Protein AF-D2W473-F1 (afdb_monomer_lite)

Sequence (107 aa):
MSEPQGATLRNARSIYNANEMTLAMNVAKSRERCRWAGGYLSVLTIGSMGYWALAKKFPVGALIPISAVATYALWEYDLGYGNKLHRMGQEAQQIQTKERYKYFGKY

Organism: Naegleria gruberi (NCBI:txid5762)

Radius of gyration: 21.6 Å; chains: 1; bounding box: 37×28×74 Å

Foldseek 3Di:
DDDDVVVVVVVVVVVVVVVLLVVLLVVLLVVVVVVLVVVLVVCLVVVQVVCCVPVVDDDVVVCVVVSVVVSVVVVVVCVVDHCSVVVSSVSSVCCVPPVCCVRPVDD

Structure (mmCIF, N/CA/C/O backbone):
data_AF-D2W473-F1
#
_entry.id   AF-D2W473-F1
#
loop_
_atom_site.group_PDB
_atom_site.id
_atom_site.type_symbol
_atom_site.label_atom_id
_atom_site.label_alt_id
_atom_site.label_comp_id
_atom_site.label_asym_id
_atom_site.label_entity_id
_atom_site.label_seq_id
_atom_site.pdbx_PDB_ins_code
_atom_site.Cartn_x
_atom_site.Cartn_y
_atom_site.Cartn_z
_atom_site.occupancy
_atom_site.B_iso_or_equiv
_atom_site.auth_seq_id
_atom_site.auth_comp_id
_atom_site.auth_asym_id
_atom_site.auth_atom_id
_atom_site.pdbx_PDB_model_nu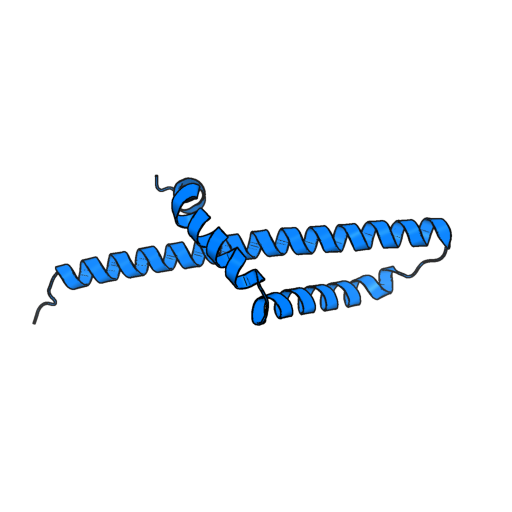m
ATOM 1 N N . MET A 1 1 ? 11.135 -21.273 -43.613 1.00 53.88 1 MET A N 1
ATOM 2 C CA . MET A 1 1 ? 11.079 -19.803 -43.469 1.00 53.88 1 MET A CA 1
ATOM 3 C C . MET A 1 1 ? 11.632 -19.452 -42.098 1.00 53.88 1 MET A C 1
ATOM 5 O O . MET A 1 1 ? 10.990 -19.764 -41.109 1.00 53.88 1 MET A O 1
ATOM 9 N N . SER A 1 2 ? 12.853 -18.924 -42.024 1.00 65.19 2 SER A N 1
ATOM 10 C CA . SER A 1 2 ? 13.436 -18.414 -40.778 1.00 65.19 2 SER A CA 1
ATOM 11 C C . SER A 1 2 ? 12.821 -17.050 -40.467 1.00 65.19 2 SER A C 1
ATOM 13 O O . SER A 1 2 ? 12.867 -16.167 -41.326 1.00 65.19 2 SER A O 1
ATOM 15 N N . GLU A 1 3 ? 12.234 -16.873 -39.282 1.00 68.81 3 GLU A N 1
ATOM 16 C CA . GLU A 1 3 ? 11.772 -15.557 -38.828 1.00 68.81 3 GLU A CA 1
ATOM 17 C C . GLU A 1 3 ? 12.910 -14.522 -38.923 1.00 68.81 3 GLU A C 1
ATOM 19 O O . GLU A 1 3 ? 14.067 -14.845 -38.627 1.00 68.81 3 GLU A O 1
ATOM 24 N N . PRO A 1 4 ? 12.624 -13.275 -39.338 1.00 77.88 4 PRO A N 1
ATOM 25 C CA . PRO A 1 4 ? 13.641 -12.236 -39.404 1.00 77.88 4 PRO A CA 1
ATOM 26 C C . PRO A 1 4 ? 14.159 -11.955 -37.988 1.00 77.88 4 PRO A C 1
ATOM 28 O O . PRO A 1 4 ? 13.398 -11.527 -37.125 1.00 77.88 4 PRO A O 1
ATOM 31 N N . GLN A 1 5 ? 15.460 -12.157 -37.752 1.00 72.94 5 GLN A N 1
ATOM 32 C CA . GLN A 1 5 ? 16.114 -12.041 -36.433 1.00 72.94 5 GLN A CA 1
ATOM 33 C C . GLN A 1 5 ? 15.797 -10.723 -35.690 1.00 72.94 5 GLN A C 1
ATOM 35 O O . GLN A 1 5 ? 15.754 -10.678 -34.460 1.00 72.94 5 GLN A O 1
ATOM 40 N N . GLY A 1 6 ? 15.507 -9.644 -36.427 1.00 79.00 6 GLY A N 1
ATOM 41 C CA . GLY A 1 6 ? 15.067 -8.365 -35.861 1.00 79.00 6 GLY A CA 1
ATOM 42 C C . GLY A 1 6 ? 13.693 -8.404 -35.171 1.00 79.00 6 GLY A C 1
ATOM 43 O O . GLY A 1 6 ? 13.477 -7.664 -34.211 1.00 79.00 6 GLY A O 1
ATOM 44 N N . ALA A 1 7 ? 12.771 -9.270 -35.604 1.00 81.00 7 ALA A N 1
ATOM 45 C CA . ALA A 1 7 ? 11.475 -9.462 -34.950 1.00 81.00 7 ALA A CA 1
ATOM 46 C C . ALA A 1 7 ? 11.642 -10.141 -33.582 1.00 81.00 7 ALA A C 1
ATOM 48 O O . ALA A 1 7 ? 11.078 -9.681 -32.589 1.00 81.00 7 ALA A O 1
ATOM 49 N N . THR A 1 8 ? 12.502 -11.156 -33.496 1.00 82.06 8 THR A N 1
ATOM 50 C CA . THR A 1 8 ? 12.796 -11.876 -32.249 1.00 82.06 8 THR A CA 1
ATOM 51 C C . THR A 1 8 ? 13.413 -10.957 -31.189 1.00 82.06 8 THR A C 1
ATOM 53 O O . THR A 1 8 ? 12.978 -10.959 -30.038 1.00 82.06 8 THR A O 1
ATOM 56 N N . LEU A 1 9 ? 14.367 -10.098 -31.572 1.00 81.88 9 LEU A N 1
ATOM 57 C CA . LEU A 1 9 ? 14.997 -9.134 -30.656 1.00 81.88 9 LEU A CA 1
ATOM 58 C C . LEU A 1 9 ? 14.016 -8.069 -30.144 1.00 81.88 9 LEU A C 1
ATOM 60 O O . LEU A 1 9 ? 14.053 -7.697 -28.967 1.00 81.88 9 LEU A O 1
ATOM 64 N N . ARG A 1 10 ? 13.111 -7.589 -31.006 1.00 83.06 10 ARG A N 1
ATOM 65 C CA . ARG A 1 10 ? 12.042 -6.659 -30.611 1.00 83.06 10 ARG A CA 1
ATOM 66 C C . ARG A 1 10 ? 11.079 -7.295 -29.612 1.00 83.06 10 ARG A C 1
ATOM 68 O O . ARG A 1 10 ? 10.745 -6.659 -28.613 1.00 83.06 10 ARG A O 1
ATOM 75 N N . ASN A 1 11 ? 10.681 -8.542 -29.855 1.00 84.12 11 ASN A N 1
ATOM 76 C CA . ASN A 1 11 ? 9.787 -9.287 -28.971 1.00 84.12 11 ASN A CA 1
ATOM 77 C C . ASN A 1 11 ? 10.441 -9.533 -27.607 1.00 84.12 11 ASN A C 1
ATOM 79 O O . ASN A 1 11 ? 9.842 -9.232 -26.578 1.00 84.12 11 ASN A O 1
ATOM 83 N N . ALA A 1 12 ? 11.702 -9.969 -27.589 1.00 80.19 12 ALA A N 1
ATOM 84 C CA . ALA A 1 12 ? 12.455 -10.174 -26.354 1.00 80.19 12 ALA A CA 1
ATOM 85 C C . ALA A 1 12 ? 12.575 -8.882 -25.524 1.00 80.19 12 ALA A C 1
ATOM 87 O O . ALA A 1 12 ? 12.354 -8.899 -24.313 1.00 80.19 12 ALA A O 1
ATOM 88 N N . ARG A 1 13 ? 12.855 -7.739 -26.169 1.00 80.56 13 ARG A N 1
ATOM 89 C CA . ARG A 1 13 ? 12.902 -6.431 -25.492 1.00 80.56 13 ARG A CA 1
ATOM 90 C C . ARG A 1 13 ? 11.532 -6.008 -24.952 1.00 80.56 13 ARG A C 1
ATOM 92 O O . ARG A 1 13 ? 11.458 -5.472 -23.849 1.00 80.56 13 ARG A O 1
ATOM 99 N N . SER A 1 14 ? 10.459 -6.251 -25.703 1.00 82.06 14 SER A N 1
ATOM 100 C CA . SER A 1 14 ? 9.090 -5.953 -25.269 1.00 82.06 14 SER A CA 1
ATOM 101 C C . SER A 1 14 ? 8.688 -6.776 -24.042 1.00 82.06 14 SER A C 1
ATOM 103 O O . SER A 1 14 ? 8.216 -6.200 -23.063 1.00 82.06 14 SER A O 1
ATOM 105 N N . ILE A 1 15 ? 8.952 -8.086 -24.054 1.00 78.81 15 ILE A N 1
ATOM 106 C CA . ILE A 1 15 ? 8.679 -8.992 -22.927 1.00 78.81 15 ILE A CA 1
ATOM 107 C C . ILE A 1 15 ? 9.477 -8.565 -21.693 1.00 78.81 15 ILE A C 1
ATOM 109 O O . ILE A 1 15 ? 8.938 -8.500 -20.590 1.00 78.81 15 ILE A O 1
ATOM 113 N N . TYR A 1 16 ? 10.752 -8.219 -21.880 1.00 81.25 16 TYR A N 1
ATOM 114 C CA . TYR A 1 16 ? 11.603 -7.773 -20.786 1.00 81.25 16 TYR A CA 1
ATOM 115 C C . TYR A 1 16 ? 11.060 -6.501 -20.116 1.00 81.25 16 TYR A C 1
ATOM 117 O O . TYR A 1 16 ? 10.893 -6.462 -18.899 1.00 81.25 16 TYR A O 1
ATOM 125 N N . ASN A 1 17 ? 10.691 -5.495 -20.912 1.00 84.88 17 ASN A N 1
ATOM 126 C CA . ASN A 1 17 ? 10.111 -4.254 -20.398 1.00 84.88 17 ASN A CA 1
ATOM 127 C C . ASN A 1 17 ? 8.741 -4.473 -19.730 1.00 84.88 17 ASN A C 1
ATOM 129 O O . ASN A 1 17 ? 8.437 -3.811 -18.737 1.00 84.88 17 ASN A O 1
ATOM 133 N N . ALA A 1 18 ? 7.923 -5.397 -20.245 1.00 87.31 18 ALA A N 1
ATOM 134 C CA . ALA A 1 18 ? 6.629 -5.748 -19.659 1.00 87.31 18 ALA A CA 1
ATOM 135 C C . ALA A 1 18 ? 6.781 -6.447 -18.297 1.00 87.31 18 ALA A C 1
ATOM 137 O O . ALA A 1 18 ? 6.045 -6.141 -17.355 1.00 87.31 18 ALA A O 1
ATOM 138 N N . ASN A 1 19 ? 7.771 -7.333 -18.162 1.00 88.38 19 ASN A N 1
ATOM 139 C CA . ASN A 1 19 ? 8.083 -7.998 -16.898 1.00 88.38 19 ASN A CA 1
ATOM 140 C C . ASN A 1 19 ? 8.564 -6.995 -15.842 1.00 88.38 19 ASN A C 1
ATOM 142 O O . ASN A 1 19 ? 8.112 -7.039 -14.697 1.00 88.38 19 ASN A O 1
ATOM 146 N N . GLU A 1 20 ? 9.432 -6.054 -16.229 1.00 88.31 20 GLU A N 1
ATOM 147 C CA . GLU A 1 20 ? 9.880 -4.992 -15.326 1.00 88.31 20 GLU A CA 1
ATOM 148 C C . GLU A 1 20 ? 8.729 -4.091 -14.881 1.00 88.31 20 GLU A C 1
ATOM 150 O O . GLU A 1 20 ? 8.594 -3.813 -13.691 1.00 88.31 20 GLU A O 1
ATOM 155 N N . MET A 1 21 ? 7.858 -3.686 -15.808 1.00 90.06 21 MET A N 1
ATOM 156 C CA . MET A 1 21 ? 6.682 -2.880 -15.476 1.00 90.06 21 MET A CA 1
ATOM 157 C C . MET A 1 21 ? 5.728 -3.630 -14.537 1.00 90.06 21 MET A C 1
ATOM 159 O O . MET A 1 21 ? 5.202 -3.047 -13.591 1.00 90.06 21 MET A O 1
ATOM 163 N N . THR A 1 22 ? 5.538 -4.934 -14.744 1.00 91.25 22 THR A N 1
ATOM 164 C CA . THR A 1 22 ? 4.706 -5.771 -13.867 1.00 91.25 22 THR A CA 1
ATOM 165 C C . THR A 1 22 ? 5.285 -5.841 -12.454 1.00 91.25 22 THR A C 1
ATOM 167 O O . THR A 1 22 ? 4.556 -5.666 -11.475 1.00 91.25 22 THR A O 1
ATOM 170 N N . LEU A 1 23 ? 6.603 -6.032 -12.320 1.00 92.50 23 LEU A N 1
ATOM 171 C CA . LEU A 1 23 ? 7.259 -6.013 -11.012 1.00 92.50 23 LEU A CA 1
ATOM 172 C C . LEU A 1 23 ? 7.157 -4.630 -10.358 1.00 92.50 23 LEU A C 1
ATOM 174 O O . LEU A 1 23 ? 6.804 -4.534 -9.183 1.00 92.50 23 LEU A O 1
ATOM 178 N N . ALA A 1 24 ? 7.412 -3.562 -11.116 1.00 93.12 24 ALA A N 1
ATOM 179 C CA . ALA A 1 24 ? 7.308 -2.189 -10.635 1.00 93.12 24 ALA A CA 1
ATOM 180 C C . ALA A 1 24 ? 5.889 -1.868 -10.138 1.00 93.12 24 ALA A C 1
ATOM 182 O O . ALA A 1 24 ? 5.729 -1.281 -9.068 1.00 93.12 24 ALA A O 1
ATOM 183 N N . MET A 1 25 ? 4.859 -2.329 -10.852 1.00 93.38 25 MET A N 1
ATOM 184 C CA . MET A 1 25 ? 3.461 -2.212 -10.437 1.00 93.38 25 MET A CA 1
ATOM 185 C C . MET A 1 25 ? 3.173 -2.988 -9.147 1.00 93.38 25 MET A C 1
ATOM 187 O O . MET A 1 25 ? 2.519 -2.464 -8.247 1.00 93.38 25 MET A O 1
ATOM 191 N N . ASN A 1 26 ? 3.700 -4.206 -8.999 1.00 92.12 26 ASN A N 1
ATOM 192 C CA . ASN A 1 26 ? 3.550 -4.986 -7.766 1.00 92.12 26 ASN A CA 1
ATOM 193 C C . ASN A 1 26 ? 4.209 -4.295 -6.562 1.00 92.12 26 ASN A C 1
ATOM 195 O O . ASN A 1 26 ? 3.650 -4.288 -5.458 1.00 92.12 26 ASN A O 1
ATOM 199 N N . VAL A 1 27 ? 5.367 -3.664 -6.772 1.00 91.50 27 VAL A N 1
ATOM 200 C CA . VAL A 1 27 ? 6.049 -2.863 -5.749 1.00 91.50 27 VAL A CA 1
ATOM 201 C C . VAL A 1 27 ? 5.227 -1.619 -5.404 1.00 91.50 27 VAL A C 1
ATOM 203 O O . VAL A 1 27 ? 4.975 -1.379 -4.223 1.00 91.50 27 VAL A O 1
ATOM 206 N N . ALA A 1 28 ? 4.756 -0.862 -6.400 1.00 93.00 28 ALA A N 1
ATOM 207 C CA . ALA A 1 28 ? 3.905 0.311 -6.192 1.00 93.00 28 ALA A CA 1
ATOM 208 C C . ALA A 1 28 ? 2.619 -0.048 -5.424 1.00 93.00 28 ALA A C 1
ATOM 210 O O . ALA A 1 28 ? 2.286 0.595 -4.427 1.00 93.00 28 ALA A O 1
ATOM 211 N N . LYS A 1 29 ? 1.955 -1.148 -5.804 1.00 90.56 29 LYS A N 1
ATOM 212 C CA . LYS A 1 29 ? 0.772 -1.674 -5.105 1.00 90.56 29 LYS A CA 1
ATOM 213 C C . LYS A 1 29 ? 1.071 -2.019 -3.650 1.00 90.56 29 LYS A C 1
ATOM 215 O O . LYS A 1 29 ? 0.283 -1.694 -2.764 1.00 90.56 29 LYS A O 1
ATOM 220 N N . SER A 1 30 ? 2.222 -2.634 -3.388 1.00 89.50 30 SER A N 1
ATOM 221 C CA . SER A 1 30 ? 2.654 -2.974 -2.028 1.00 89.50 30 SER A CA 1
ATOM 222 C C . SER A 1 30 ? 2.937 -1.730 -1.180 1.00 89.50 30 SER A C 1
ATOM 224 O O . SER A 1 30 ? 2.533 -1.680 -0.018 1.00 89.50 30 SER A O 1
ATOM 226 N N . ARG A 1 31 ? 3.568 -0.696 -1.755 1.00 89.88 31 ARG A N 1
ATOM 227 C CA . ARG A 1 31 ? 3.815 0.588 -1.075 1.00 89.88 31 ARG A CA 1
ATOM 228 C C . ARG A 1 31 ? 2.512 1.286 -0.703 1.00 89.88 31 ARG A C 1
ATOM 230 O O . ARG A 1 31 ? 2.337 1.676 0.449 1.00 89.88 31 ARG A O 1
ATOM 237 N N . GLU A 1 32 ? 1.582 1.392 -1.647 1.00 89.69 32 GLU A N 1
ATOM 238 C CA . GLU A 1 32 ? 0.280 2.018 -1.409 1.00 89.69 32 GLU A CA 1
ATOM 239 C C . GLU A 1 32 ? -0.549 1.234 -0.380 1.00 89.69 32 GLU A C 1
ATOM 241 O O . GLU A 1 32 ? -1.186 1.831 0.489 1.00 89.69 32 GLU A O 1
ATOM 246 N N . ARG A 1 33 ? -0.490 -0.104 -0.416 1.00 85.38 33 ARG A N 1
ATOM 247 C CA . ARG A 1 33 ? -1.118 -0.961 0.599 1.00 85.38 33 ARG A CA 1
ATOM 248 C C . ARG A 1 33 ? -0.525 -0.728 1.985 1.00 85.38 33 ARG A C 1
ATOM 250 O O . ARG A 1 33 ? -1.279 -0.627 2.944 1.00 85.38 33 ARG A O 1
ATOM 257 N N . CYS A 1 34 ? 0.798 -0.624 2.096 1.00 85.38 34 CYS A N 1
ATOM 258 C CA . CYS A 1 34 ? 1.473 -0.365 3.367 1.00 85.38 34 CYS A CA 1
ATOM 259 C C . CYS A 1 34 ? 1.065 0.994 3.955 1.00 85.38 34 CYS A C 1
ATOM 261 O O . CYS A 1 34 ? 0.693 1.065 5.124 1.00 85.38 34 CYS A O 1
ATOM 263 N N . ARG A 1 35 ? 1.035 2.056 3.133 1.00 86.56 35 ARG A N 1
ATOM 264 C CA . ARG A 1 35 ? 0.551 3.388 3.550 1.00 86.56 35 ARG A CA 1
ATOM 265 C C . ARG A 1 35 ? -0.888 3.323 4.065 1.00 86.56 35 ARG A C 1
ATOM 267 O O . ARG A 1 35 ? -1.192 3.879 5.117 1.00 86.56 35 ARG A O 1
ATOM 274 N N . TRP A 1 36 ? -1.759 2.615 3.345 1.00 85.88 36 TRP A N 1
ATOM 275 C CA . TRP A 1 36 ? -3.158 2.448 3.731 1.00 85.88 36 TRP A CA 1
ATOM 276 C C . TRP A 1 36 ? -3.323 1.657 5.034 1.00 85.88 36 TRP A C 1
ATOM 278 O O . TRP A 1 36 ? -4.010 2.111 5.947 1.00 85.88 36 TRP A O 1
ATOM 288 N N . ALA A 1 37 ? -2.653 0.508 5.146 1.00 84.00 37 ALA A N 1
ATOM 289 C CA . ALA A 1 37 ? -2.688 -0.338 6.334 1.00 84.00 37 ALA A CA 1
ATOM 290 C C . ALA A 1 37 ? -2.123 0.387 7.562 1.00 84.00 37 ALA A C 1
ATOM 292 O O . ALA A 1 37 ? -2.716 0.320 8.634 1.00 84.00 37 ALA A O 1
ATOM 293 N N . GLY A 1 38 ? -1.020 1.123 7.396 1.00 83.94 38 GLY A N 1
ATOM 294 C CA . GLY A 1 38 ? -0.436 1.952 8.446 1.00 83.94 38 GLY A CA 1
ATOM 295 C C . GLY A 1 38 ? -1.417 3.011 8.942 1.00 83.94 38 GLY A C 1
ATOM 296 O O . GLY A 1 38 ? -1.703 3.053 10.133 1.00 83.94 38 GLY A O 1
ATOM 297 N N . GLY A 1 39 ? -2.002 3.803 8.035 1.00 86.56 39 GLY A N 1
ATOM 298 C CA . GLY A 1 39 ? -2.992 4.822 8.399 1.00 86.56 39 GLY A CA 1
ATOM 299 C C . GLY A 1 39 ? -4.204 4.237 9.128 1.00 86.56 39 GLY A C 1
ATOM 300 O O . GLY A 1 39 ? -4.610 4.750 10.169 1.00 86.56 39 GLY A O 1
ATOM 301 N N . TYR A 1 40 ? -4.731 3.119 8.630 1.00 86.25 40 TYR A N 1
ATOM 302 C CA . TYR A 1 40 ? -5.820 2.398 9.281 1.00 86.25 40 TYR A CA 1
ATOM 303 C C . TYR A 1 40 ? -5.458 1.929 10.695 1.00 86.25 40 TYR A C 1
ATOM 305 O O . TYR A 1 40 ? -6.190 2.218 11.641 1.00 86.25 40 TYR A O 1
ATOM 313 N N . LEU A 1 41 ? -4.322 1.242 10.859 1.00 84.06 41 LEU A N 1
ATOM 314 C CA . LEU A 1 41 ? -3.884 0.733 12.159 1.00 84.06 41 LEU A CA 1
ATOM 315 C C . LEU A 1 41 ? -3.609 1.872 13.143 1.00 84.06 41 LEU A C 1
ATOM 317 O O . LEU A 1 41 ? -3.954 1.748 14.316 1.00 84.06 41 LEU A O 1
ATOM 321 N N . SER A 1 42 ? -3.046 2.992 12.683 1.00 83.44 42 SER A N 1
ATOM 322 C CA . SER A 1 42 ? -2.846 4.185 13.508 1.00 83.44 42 SER A CA 1
ATOM 323 C C . SER A 1 42 ? -4.171 4.761 14.002 1.00 83.44 42 SER A C 1
ATOM 325 O O . SER A 1 42 ? -4.325 4.962 15.206 1.00 83.44 42 SER A O 1
ATOM 327 N N . VAL A 1 43 ? -5.146 4.974 13.110 1.00 87.00 43 VAL A N 1
ATOM 328 C CA . VAL A 1 43 ? -6.479 5.477 13.486 1.00 87.00 43 VAL A CA 1
ATOM 329 C C . VAL A 1 43 ? -7.167 4.516 14.452 1.00 87.00 43 VAL A C 1
ATOM 331 O O . VAL A 1 43 ? -7.686 4.948 15.480 1.00 87.00 43 VAL A O 1
ATOM 334 N N . LEU A 1 44 ? -7.125 3.214 14.163 1.00 85.06 44 LEU A N 1
ATOM 335 C CA . LEU A 1 44 ? -7.725 2.189 15.010 1.00 85.06 44 LEU A CA 1
ATOM 336 C C . LEU A 1 44 ? -7.089 2.163 16.402 1.00 85.06 44 LEU A C 1
ATOM 338 O O . LEU A 1 44 ? -7.803 2.098 17.401 1.00 85.06 44 LEU A O 1
ATOM 342 N N . THR A 1 45 ? -5.760 2.239 16.476 1.00 82.81 45 THR A N 1
ATOM 343 C CA . THR A 1 45 ? -5.010 2.213 17.738 1.00 82.81 45 THR A CA 1
ATOM 344 C C . THR A 1 45 ? -5.327 3.445 18.575 1.00 82.81 45 THR A C 1
ATOM 346 O O . THR A 1 45 ? -5.730 3.310 19.728 1.00 82.81 45 THR A O 1
ATOM 349 N N . ILE A 1 46 ? -5.229 4.641 17.986 1.00 85.94 46 ILE A N 1
ATOM 350 C CA . ILE A 1 46 ? -5.508 5.906 18.678 1.00 85.94 46 ILE A CA 1
ATOM 351 C C . ILE A 1 46 ? -6.968 5.956 19.135 1.00 85.94 46 ILE A C 1
ATOM 353 O O . ILE A 1 46 ? -7.233 6.260 20.297 1.00 85.94 46 ILE A O 1
ATOM 357 N N . GLY A 1 47 ? -7.915 5.614 18.257 1.00 83.44 47 GLY A N 1
ATOM 358 C CA . GLY A 1 47 ? -9.340 5.599 18.585 1.00 83.44 47 GLY A CA 1
ATOM 359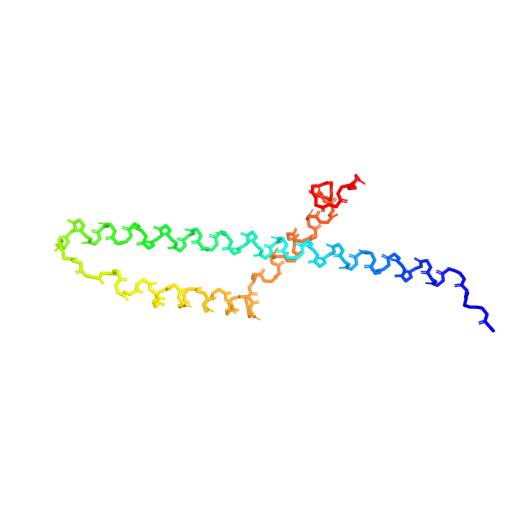 C C . GLY A 1 47 ? -9.672 4.604 19.698 1.00 83.44 47 GLY A C 1
ATOM 360 O O . GLY A 1 47 ? -10.390 4.945 20.637 1.00 83.44 47 GLY A O 1
ATOM 361 N N . SER A 1 48 ? -9.091 3.402 19.648 1.00 79.31 48 SER A N 1
ATOM 362 C CA . SER A 1 48 ? -9.291 2.374 20.678 1.00 79.31 48 SER A CA 1
ATOM 363 C C . SER A 1 48 ? -8.693 2.786 22.023 1.00 79.31 48 SER A C 1
ATOM 365 O O . SER A 1 4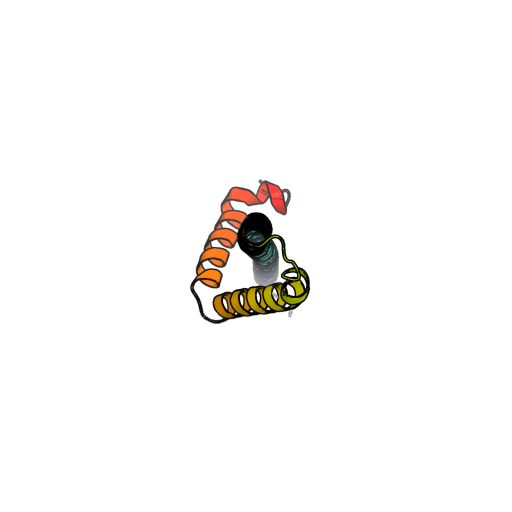8 ? -9.346 2.626 23.054 1.00 79.31 48 SER A O 1
ATOM 367 N N . MET A 1 49 ? -7.479 3.348 22.027 1.00 80.06 49 MET A N 1
ATOM 368 C CA . MET A 1 49 ? -6.826 3.846 23.241 1.00 80.06 49 MET A CA 1
ATOM 369 C C . MET A 1 49 ? -7.582 5.033 23.845 1.00 80.06 49 MET A C 1
ATOM 371 O O . MET A 1 49 ? -7.802 5.059 25.054 1.00 80.06 49 MET A O 1
ATOM 375 N N . GLY A 1 50 ? -8.027 5.983 23.017 1.00 84.38 50 GLY A N 1
ATOM 376 C CA . GLY A 1 50 ? -8.825 7.129 23.455 1.00 84.38 50 GLY A CA 1
ATOM 377 C C . GLY A 1 50 ? -10.168 6.706 24.049 1.00 84.38 50 GLY A C 1
ATOM 378 O O . GLY A 1 50 ? -10.539 7.163 25.129 1.00 84.38 50 GLY A O 1
ATOM 379 N N . TYR A 1 51 ? -10.867 5.771 23.400 1.00 80.25 51 TYR A N 1
ATOM 380 C CA . TYR A 1 51 ? -12.118 5.225 23.925 1.00 80.25 51 TYR A CA 1
ATOM 381 C C . TYR A 1 51 ? -11.908 4.485 25.250 1.00 80.25 51 TYR A C 1
ATOM 383 O O . TYR A 1 51 ? -12.665 4.693 26.195 1.00 80.25 51 TYR A O 1
ATOM 391 N N . TRP A 1 52 ? -10.859 3.664 25.354 1.00 74.62 52 TRP A N 1
ATOM 392 C CA . TRP A 1 52 ? -10.525 2.973 26.599 1.00 74.62 52 TRP A CA 1
ATOM 393 C C . TRP A 1 52 ? -10.216 3.953 27.739 1.00 74.62 52 TRP A C 1
ATOM 395 O O . TRP A 1 52 ? -10.741 3.788 28.841 1.00 74.62 52 TRP A O 1
ATOM 405 N N . ALA A 1 53 ? -9.436 5.003 27.467 1.00 80.75 53 ALA A N 1
ATOM 406 C CA . ALA A 1 53 ? -9.095 6.029 28.449 1.00 80.75 53 ALA A CA 1
ATOM 407 C C . ALA A 1 53 ? -10.330 6.785 28.973 1.00 80.75 53 ALA A C 1
ATOM 409 O O . ALA A 1 53 ? -10.399 7.093 30.163 1.00 80.75 53 ALA A O 1
ATOM 410 N N . LEU A 1 54 ? -11.315 7.051 28.107 1.00 84.88 54 LEU A N 1
ATOM 411 C CA . LEU A 1 54 ? -12.535 7.785 28.461 1.00 84.88 54 LEU A CA 1
ATOM 412 C C . LEU A 1 54 ? -13.605 6.897 29.107 1.00 84.88 54 LEU A C 1
ATOM 414 O O . LEU A 1 54 ? -14.190 7.262 30.123 1.00 84.88 54 LEU A O 1
ATOM 418 N N . ALA A 1 55 ? -13.881 5.733 28.522 1.00 78.44 55 ALA A N 1
ATOM 419 C CA . ALA A 1 55 ? -15.019 4.903 28.902 1.00 78.44 55 ALA A CA 1
ATOM 420 C C . ALA A 1 55 ? -14.671 3.827 29.942 1.00 78.44 55 ALA A C 1
ATOM 422 O O . ALA A 1 55 ? -15.587 3.242 30.523 1.00 78.44 55 ALA A O 1
ATOM 423 N N . LYS A 1 56 ? -13.376 3.515 30.148 1.00 68.56 56 LYS A N 1
ATOM 424 C CA . LYS A 1 56 ? -12.858 2.401 30.981 1.00 68.56 56 LYS A CA 1
ATOM 425 C C . LYS A 1 56 ? -13.543 1.043 30.744 1.00 68.56 56 LYS A C 1
ATOM 427 O O . LYS A 1 56 ? -13.412 0.121 31.545 1.00 68.56 56 LYS A O 1
ATOM 432 N N . LYS A 1 57 ? -14.271 0.905 29.636 1.00 65.75 57 LYS A N 1
ATOM 433 C CA . LYS A 1 57 ? -14.991 -0.290 29.201 1.00 65.75 57 LYS A CA 1
ATOM 434 C C . LYS A 1 57 ? -14.449 -0.687 27.839 1.00 65.75 57 LYS A C 1
ATOM 436 O O . LYS A 1 57 ? -14.275 0.160 26.966 1.00 65.75 57 LYS A O 1
ATOM 441 N N . PHE A 1 58 ? -14.196 -1.975 27.655 1.00 60.81 58 PHE A N 1
ATOM 442 C CA . PHE A 1 58 ? -13.801 -2.538 26.369 1.00 60.81 58 PHE A CA 1
ATOM 443 C C . PHE A 1 58 ? -14.803 -3.629 25.984 1.00 60.81 58 PHE A C 1
ATOM 445 O O . PHE A 1 58 ? -15.165 -4.436 26.841 1.00 60.81 58 PHE A O 1
ATOM 452 N N . PRO A 1 59 ? -15.288 -3.629 24.728 1.00 65.06 59 PRO A N 1
ATOM 453 C CA . PRO A 1 59 ? -14.748 -4.622 23.803 1.00 65.06 59 PRO A CA 1
ATOM 454 C C . PRO A 1 59 ? -14.639 -4.094 22.360 1.00 65.06 59 PRO A C 1
ATOM 456 O O . PRO A 1 59 ? -15.133 -4.723 21.427 1.00 65.06 59 PRO A O 1
ATOM 459 N N . VAL A 1 60 ? -13.956 -2.963 22.134 1.00 62.38 60 VAL A N 1
ATOM 460 C CA . VAL A 1 60 ? -13.651 -2.499 20.756 1.00 62.38 60 VAL A CA 1
ATOM 461 C C . VAL A 1 60 ? -12.869 -3.575 19.978 1.00 62.38 60 VAL A C 1
ATOM 463 O O . VAL A 1 60 ? -13.021 -3.712 18.768 1.00 62.38 60 VAL A O 1
ATOM 466 N N . GLY A 1 61 ? -12.137 -4.435 20.695 1.00 62.97 61 GLY A N 1
ATOM 467 C CA . GLY A 1 61 ? -11.433 -5.611 20.179 1.00 62.97 61 GLY A CA 1
ATOM 468 C C . GLY A 1 61 ? -12.288 -6.579 19.359 1.00 62.97 61 GLY A C 1
ATOM 469 O O . GLY A 1 61 ? -11.780 -7.166 18.410 1.00 62.97 61 GLY A O 1
ATOM 470 N N . ALA A 1 62 ? -13.583 -6.708 19.665 1.00 63.94 62 ALA A N 1
ATOM 471 C CA . ALA A 1 62 ? -14.491 -7.576 18.912 1.00 63.94 62 ALA A CA 1
ATOM 472 C C . ALA A 1 62 ? -14.837 -7.013 17.522 1.00 63.94 62 ALA A C 1
ATOM 474 O O . ALA A 1 62 ? -15.187 -7.768 16.618 1.00 63.94 62 ALA A O 1
ATOM 475 N N . LEU A 1 63 ? -14.710 -5.695 17.332 1.00 70.25 63 LEU A N 1
ATOM 476 C CA . LEU A 1 63 ? -14.955 -5.031 16.052 1.00 70.25 63 LEU A CA 1
ATOM 477 C C . LEU A 1 63 ? -13.692 -4.931 15.188 1.00 70.25 63 LEU A C 1
ATOM 479 O O . LEU A 1 63 ? -13.820 -4.697 13.990 1.00 70.25 63 LEU A O 1
ATOM 483 N N . ILE A 1 64 ? -12.500 -5.169 15.752 1.00 76.00 64 ILE A N 1
ATOM 484 C CA . ILE A 1 64 ? -11.216 -5.111 15.029 1.00 76.00 64 ILE A CA 1
ATOM 485 C C . ILE A 1 64 ? -11.207 -5.994 13.767 1.00 76.00 64 ILE A C 1
ATOM 487 O O . ILE A 1 64 ? -10.777 -5.506 12.717 1.00 76.00 64 ILE A O 1
ATOM 491 N N . PRO A 1 65 ? -11.681 -7.258 13.800 1.00 78.88 65 PRO A N 1
ATOM 492 C CA . PRO A 1 65 ? -11.726 -8.082 12.594 1.00 78.88 65 PRO A CA 1
ATOM 493 C C . PRO A 1 65 ? -12.658 -7.496 11.526 1.00 78.88 65 PRO A C 1
ATOM 495 O O . PRO A 1 65 ? -12.299 -7.450 10.351 1.00 78.88 65 PRO A O 1
ATOM 498 N N . ILE A 1 66 ? -13.829 -6.992 11.931 1.00 77.88 66 ILE A N 1
ATOM 499 C CA . ILE A 1 66 ? -14.829 -6.415 11.021 1.00 77.88 66 ILE A CA 1
ATOM 500 C C . ILE A 1 66 ? -14.297 -5.129 10.387 1.00 77.88 66 ILE A C 1
ATOM 502 O O . ILE A 1 66 ? -14.405 -4.951 9.174 1.00 77.88 66 ILE A O 1
ATOM 506 N N . SER A 1 67 ? -13.675 -4.252 11.177 1.00 83.00 67 SER A N 1
ATOM 507 C CA . SER A 1 67 ? -13.089 -3.019 10.659 1.00 83.00 67 SER A CA 1
ATOM 508 C C . SER A 1 67 ? -11.916 -3.311 9.724 1.00 83.00 67 SER A C 1
ATOM 510 O O . SER A 1 67 ? -11.789 -2.646 8.703 1.00 83.00 67 SER A O 1
ATOM 512 N N . ALA A 1 68 ? -11.114 -4.351 9.990 1.00 82.81 68 ALA A N 1
ATOM 513 C CA . ALA A 1 68 ? -10.007 -4.723 9.111 1.00 82.81 68 ALA A CA 1
ATOM 514 C C . ALA A 1 68 ? -10.514 -5.204 7.744 1.00 82.81 68 ALA A C 1
ATOM 516 O O . ALA A 1 68 ? -10.005 -4.765 6.710 1.00 82.81 68 ALA A O 1
ATOM 517 N N . VAL A 1 69 ? -11.554 -6.048 7.731 1.00 82.94 69 VAL A N 1
ATOM 518 C CA . VAL A 1 69 ? -12.198 -6.507 6.490 1.00 82.94 69 VAL A CA 1
ATOM 519 C C . VAL A 1 69 ? -12.831 -5.337 5.738 1.00 82.94 69 VAL A C 1
ATOM 521 O O . VAL A 1 69 ? -12.607 -5.199 4.538 1.00 82.94 69 VAL A O 1
ATOM 524 N N . ALA A 1 70 ? -13.567 -4.460 6.426 1.00 80.75 70 ALA A N 1
ATOM 525 C CA . ALA A 1 70 ? -14.195 -3.296 5.803 1.00 80.75 70 ALA A CA 1
ATOM 526 C C . ALA A 1 70 ? -13.155 -2.344 5.195 1.00 80.75 70 ALA A C 1
ATOM 528 O O . ALA A 1 70 ? -13.312 -1.873 4.071 1.00 80.75 70 ALA A O 1
ATOM 529 N N . THR A 1 71 ? -12.052 -2.096 5.898 1.00 84.25 71 THR A N 1
ATOM 530 C CA . THR A 1 71 ? -10.976 -1.246 5.389 1.00 84.25 71 THR A CA 1
ATOM 531 C C . THR A 1 71 ? -10.229 -1.875 4.217 1.00 84.25 71 THR A C 1
ATOM 533 O O . THR A 1 71 ? -9.836 -1.153 3.298 1.00 84.25 71 THR A O 1
ATOM 536 N N . TYR A 1 72 ? -10.056 -3.198 4.207 1.00 86.00 72 TYR A N 1
ATOM 537 C CA . TYR A 1 72 ? -9.529 -3.904 3.042 1.00 86.00 72 TYR A CA 1
ATOM 538 C C . TYR A 1 72 ? -10.491 -3.820 1.848 1.00 86.00 72 TYR A C 1
ATOM 540 O O . TYR A 1 72 ? -10.061 -3.520 0.738 1.00 86.00 72 TYR A O 1
ATOM 548 N N . ALA A 1 73 ? -11.795 -3.993 2.072 1.00 80.00 73 ALA A N 1
ATOM 549 C CA . ALA A 1 73 ? -12.806 -3.867 1.025 1.00 80.00 73 ALA A CA 1
ATOM 550 C C . ALA A 1 73 ? -12.848 -2.450 0.428 1.00 80.00 73 ALA A C 1
ATOM 552 O O . ALA A 1 73 ? -12.889 -2.302 -0.789 1.00 80.00 73 ALA A O 1
ATOM 553 N N . LEU A 1 74 ? -12.761 -1.407 1.260 1.00 83.06 74 LEU A N 1
ATOM 554 C CA . LEU A 1 74 ? -12.664 -0.018 0.796 1.00 83.06 74 LEU A CA 1
ATOM 555 C C . LEU A 1 74 ? -11.372 0.241 0.010 1.00 83.06 74 LEU A C 1
ATOM 557 O O . LEU A 1 74 ? -11.389 0.982 -0.972 1.00 83.06 74 LEU A O 1
ATOM 561 N N . TRP A 1 75 ? -10.262 -0.384 0.412 1.00 85.00 75 TRP A N 1
ATOM 562 C CA . TRP A 1 75 ? -9.008 -0.314 -0.336 1.00 85.00 75 TRP A CA 1
ATOM 563 C C . TRP A 1 75 ? -9.139 -0.929 -1.731 1.00 85.00 75 TRP A C 1
ATOM 565 O O . TRP A 1 75 ? -8.744 -0.298 -2.709 1.00 85.00 75 TRP A O 1
ATOM 575 N N . GLU A 1 76 ? -9.707 -2.134 -1.830 1.00 83.00 76 GLU A N 1
ATOM 576 C CA . GLU A 1 76 ? -9.956 -2.808 -3.112 1.00 83.00 76 GLU A CA 1
ATOM 577 C C . GLU A 1 76 ? -10.990 -2.053 -3.964 1.00 83.00 76 GLU A C 1
ATOM 579 O O . GLU A 1 76 ? -10.858 -1.985 -5.184 1.00 83.00 76 GLU A O 1
ATOM 584 N N . TYR A 1 77 ? -11.984 -1.420 -3.338 1.00 78.81 77 TYR A N 1
ATOM 585 C CA . TYR A 1 77 ? -12.961 -0.588 -4.037 1.00 78.81 77 TYR A CA 1
ATOM 586 C C . TYR A 1 77 ? -12.307 0.637 -4.696 1.00 78.81 77 TYR A C 1
ATOM 588 O O . TYR A 1 77 ? -12.486 0.868 -5.892 1.00 78.81 77 TYR A O 1
ATOM 596 N N . ASP A 1 78 ? -11.498 1.394 -3.951 1.00 81.94 78 ASP A N 1
ATOM 597 C CA . ASP A 1 78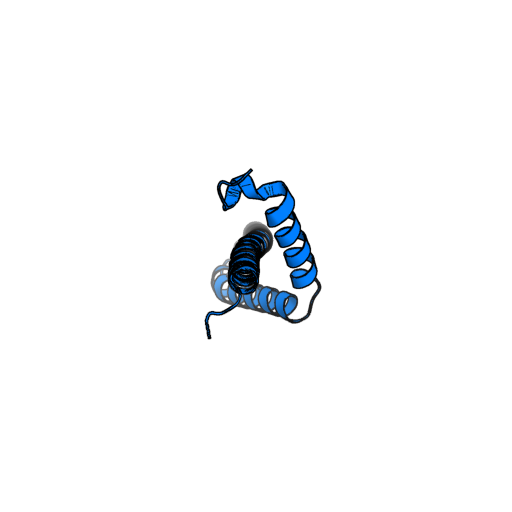 ? -10.779 2.560 -4.489 1.00 81.94 78 ASP A CA 1
ATOM 598 C C . ASP A 1 78 ? -9.691 2.148 -5.501 1.00 81.94 78 ASP A C 1
ATOM 600 O O . ASP A 1 78 ? -9.376 2.883 -6.437 1.00 81.94 78 ASP A O 1
ATOM 604 N N . LEU A 1 79 ? -9.152 0.931 -5.379 1.00 83.19 79 LEU A N 1
ATOM 605 C CA . LEU A 1 79 ? -8.333 0.333 -6.429 1.00 83.19 79 LEU A CA 1
ATOM 606 C C . LEU A 1 79 ? -9.119 0.041 -7.705 1.00 83.19 79 LEU A C 1
ATOM 608 O O . LEU A 1 79 ? -8.592 0.276 -8.781 1.00 83.19 79 LEU A O 1
ATOM 612 N N . GLY A 1 80 ? -10.336 -0.489 -7.618 1.00 76.56 80 GLY A N 1
ATOM 613 C CA . GLY A 1 80 ? -11.120 -0.848 -8.800 1.00 76.56 80 GLY A CA 1
ATOM 614 C C . GLY A 1 80 ? -11.677 0.357 -9.558 1.00 76.56 80 GLY A C 1
ATOM 615 O O . GLY A 1 80 ? -11.789 0.307 -10.781 1.00 76.56 80 GLY A O 1
ATOM 616 N N . TYR A 1 81 ? -12.013 1.434 -8.842 1.00 72.06 81 TYR A N 1
ATOM 617 C CA . TYR A 1 81 ? -12.858 2.505 -9.384 1.00 72.06 81 TYR A CA 1
ATOM 618 C C . TYR A 1 81 ? -12.336 3.926 -9.152 1.00 72.06 81 TYR A C 1
ATOM 620 O O . TYR A 1 81 ? -12.919 4.876 -9.672 1.00 72.06 81 TYR A O 1
ATOM 628 N N . GLY A 1 82 ? -11.266 4.100 -8.376 1.00 76.00 82 GLY A N 1
ATOM 629 C CA . GLY A 1 82 ? -10.779 5.417 -7.983 1.00 76.00 82 GLY A CA 1
ATOM 630 C C . GLY A 1 82 ? -9.414 5.797 -8.552 1.00 76.00 82 GLY A C 1
ATOM 631 O O . GLY A 1 82 ? -8.884 5.214 -9.499 1.00 76.00 82 GLY A O 1
ATOM 632 N N . ASN A 1 83 ? -8.810 6.817 -7.941 1.00 83.50 83 ASN A N 1
ATOM 633 C CA . ASN A 1 83 ? -7.571 7.438 -8.425 1.00 83.50 83 ASN A CA 1
ATOM 634 C C . ASN A 1 83 ? -6.300 6.653 -8.043 1.00 83.50 83 ASN A C 1
ATOM 636 O O . ASN A 1 83 ? -5.195 7.019 -8.461 1.00 83.50 83 ASN A O 1
ATOM 640 N N . LYS A 1 84 ? -6.418 5.585 -7.239 1.00 84.75 84 LYS A N 1
ATOM 641 C CA . LYS A 1 84 ? -5.262 4.811 -6.754 1.00 84.75 84 LYS A CA 1
ATOM 642 C C . LYS A 1 84 ? -4.521 4.092 -7.878 1.00 84.75 84 LYS A C 1
ATOM 644 O O . LYS A 1 84 ? -3.293 4.124 -7.875 1.00 84.75 84 LYS A O 1
ATOM 649 N N . LEU A 1 85 ? -5.218 3.516 -8.864 1.00 87.69 85 LEU A N 1
ATOM 650 C CA . LEU A 1 85 ? -4.563 2.879 -10.021 1.00 87.69 85 LEU A CA 1
ATOM 651 C C . LEU A 1 85 ? -3.688 3.861 -10.795 1.00 87.69 85 LEU A C 1
ATOM 653 O O . LEU A 1 85 ? -2.552 3.534 -11.131 1.00 87.69 85 LEU A O 1
ATOM 657 N N . HIS A 1 86 ? -4.187 5.076 -11.024 1.00 87.44 86 HIS A N 1
ATOM 658 C CA . HIS A 1 86 ? -3.430 6.111 -11.720 1.00 87.44 86 HIS A CA 1
ATOM 659 C C . HIS A 1 86 ? -2.139 6.466 -10.968 1.00 87.44 86 HIS A C 1
ATOM 661 O O . HIS A 1 86 ? -1.057 6.480 -11.554 1.00 87.44 86 HIS A O 1
ATOM 667 N N . ARG A 1 87 ? -2.232 6.671 -9.648 1.00 88.38 87 ARG A N 1
ATOM 668 C CA . ARG A 1 87 ? -1.076 6.987 -8.797 1.00 88.38 87 ARG A CA 1
ATOM 669 C C . ARG A 1 87 ? -0.058 5.849 -8.744 1.00 88.38 87 ARG A C 1
ATOM 671 O O . ARG A 1 87 ? 1.136 6.095 -8.870 1.00 88.38 87 ARG A O 1
ATOM 678 N N . MET A 1 88 ? -0.521 4.608 -8.600 1.00 92.00 88 MET A N 1
ATOM 679 C CA . MET A 1 88 ? 0.357 3.435 -8.636 1.00 92.00 88 MET A CA 1
ATOM 680 C C . MET A 1 88 ? 1.009 3.256 -10.007 1.00 92.00 88 MET A C 1
ATOM 682 O O . MET A 1 88 ? 2.161 2.846 -10.067 1.00 92.00 88 MET A O 1
ATOM 686 N N . GLY A 1 89 ? 0.319 3.603 -11.097 1.00 91.12 89 GLY A N 1
ATOM 687 C CA . GLY A 1 89 ? 0.894 3.632 -12.441 1.00 91.12 89 GLY A CA 1
ATOM 688 C C . GLY A 1 89 ? 2.029 4.645 -12.573 1.00 91.12 89 GLY A C 1
ATOM 689 O O . GLY A 1 89 ? 3.094 4.302 -13.083 1.00 91.12 89 GLY A O 1
ATOM 690 N N . GLN A 1 90 ? 1.846 5.858 -12.048 1.00 91.75 90 GLN A N 1
ATOM 691 C CA . GLN A 1 90 ? 2.913 6.863 -11.991 1.00 91.75 90 GLN A CA 1
ATOM 692 C C . GLN A 1 90 ? 4.091 6.393 -11.122 1.00 91.75 90 GLN A C 1
ATOM 694 O O . GLN A 1 90 ? 5.246 6.517 -11.527 1.00 91.75 90 GLN A O 1
ATOM 699 N N . GLU A 1 91 ? 3.818 5.800 -9.955 1.00 92.12 91 GLU A N 1
ATOM 700 C CA . GLU A 1 91 ? 4.860 5.269 -9.066 1.00 92.12 91 GLU A CA 1
ATOM 701 C C . GLU A 1 91 ? 5.599 4.081 -9.711 1.00 92.12 91 GLU A C 1
ATOM 703 O O . GLU A 1 91 ? 6.822 4.001 -9.624 1.00 92.12 91 GLU A O 1
ATOM 708 N N . ALA A 1 92 ? 4.904 3.206 -10.441 1.00 93.31 92 ALA A N 1
ATOM 709 C CA . ALA A 1 92 ? 5.510 2.106 -11.191 1.00 93.31 92 ALA A CA 1
ATOM 710 C C . ALA A 1 92 ? 6.429 2.613 -12.314 1.00 93.31 92 ALA A C 1
ATOM 712 O O . ALA A 1 92 ? 7.553 2.129 -12.460 1.00 93.31 92 ALA A O 1
ATOM 713 N N . GLN A 1 93 ? 6.004 3.634 -13.063 1.00 90.88 93 GLN A N 1
ATOM 714 C CA . GLN A 1 93 ? 6.852 4.288 -14.065 1.00 90.88 93 GLN A CA 1
ATOM 715 C C . GLN A 1 93 ? 8.084 4.931 -13.424 1.00 90.88 93 GLN A C 1
ATOM 717 O O . GLN A 1 93 ? 9.195 4.808 -13.945 1.00 90.88 93 GLN A O 1
ATOM 722 N N . GLN A 1 94 ? 7.920 5.579 -12.270 1.00 92.19 94 GLN A N 1
ATOM 723 C CA . GLN A 1 94 ? 9.034 6.148 -11.519 1.00 92.19 94 GLN A CA 1
ATOM 724 C C . GLN A 1 94 ? 10.006 5.063 -11.035 1.00 92.19 94 GLN A C 1
ATOM 726 O O . GLN A 1 94 ? 11.218 5.245 -11.138 1.00 92.19 94 GLN A O 1
ATOM 731 N N . ILE A 1 95 ? 9.501 3.916 -10.576 1.00 90.19 95 ILE A N 1
ATOM 732 C CA . ILE A 1 95 ? 10.328 2.772 -10.176 1.00 90.19 95 ILE A CA 1
ATOM 733 C C . ILE A 1 95 ? 11.125 2.233 -11.369 1.00 90.19 95 ILE A C 1
ATOM 735 O O . ILE A 1 95 ? 12.328 2.014 -11.250 1.00 90.19 95 ILE A O 1
ATOM 739 N N . GLN A 1 96 ? 10.485 2.067 -12.529 1.00 89.19 96 GLN A N 1
ATOM 740 C CA . GLN A 1 96 ? 11.144 1.548 -13.728 1.00 89.19 96 GLN A CA 1
ATOM 741 C C . GLN A 1 96 ? 12.196 2.514 -14.295 1.00 89.19 96 GLN A C 1
ATOM 743 O O . GLN A 1 96 ? 13.199 2.067 -14.841 1.00 89.19 96 GLN A O 1
ATOM 748 N N . THR A 1 97 ? 11.983 3.827 -14.175 1.00 87.88 97 THR A N 1
ATOM 749 C CA . THR A 1 97 ? 12.863 4.844 -14.778 1.00 87.88 97 THR A CA 1
ATOM 750 C C . THR A 1 97 ? 13.949 5.358 -13.839 1.00 87.88 97 THR A C 1
ATOM 752 O O . THR A 1 97 ? 15.070 5.580 -14.282 1.00 87.88 97 THR A O 1
ATOM 755 N N . LYS A 1 98 ? 13.640 5.558 -12.552 1.00 88.69 98 LYS A N 1
ATOM 756 C CA . LYS A 1 98 ? 14.542 6.201 -11.579 1.00 88.69 98 LYS A CA 1
ATOM 757 C C . LYS A 1 98 ? 15.070 5.253 -10.510 1.00 88.69 98 LYS A C 1
ATOM 759 O O . LYS A 1 98 ? 16.146 5.486 -9.975 1.00 88.69 98 LYS A O 1
ATOM 764 N N . GLU A 1 99 ? 14.333 4.192 -10.186 1.00 88.00 99 GLU A N 1
ATOM 765 C CA . GLU A 1 99 ? 14.705 3.249 -9.119 1.00 88.00 99 GLU A CA 1
ATOM 766 C C . GLU A 1 99 ? 15.074 1.865 -9.663 1.00 88.00 99 GLU A C 1
ATOM 768 O O . GLU A 1 99 ? 15.081 0.874 -8.930 1.00 88.00 99 GLU A O 1
ATOM 773 N N . ARG A 1 100 ? 15.398 1.783 -10.957 1.00 86.12 100 ARG A N 1
ATOM 774 C CA . ARG A 1 100 ? 15.615 0.510 -11.645 1.00 86.12 100 ARG A CA 1
ATOM 775 C C . ARG A 1 100 ? 16.748 -0.306 -11.013 1.00 86.12 100 ARG A C 1
ATOM 777 O O . ARG A 1 100 ? 16.623 -1.517 -10.830 1.00 86.12 100 ARG A O 1
ATOM 784 N N . TYR A 1 101 ? 17.795 0.380 -10.562 1.00 85.44 101 TYR A N 1
ATOM 785 C CA . TYR A 1 101 ? 18.934 -0.211 -9.860 1.00 85.44 101 TYR A CA 1
ATOM 786 C C . TYR A 1 101 ? 18.529 -0.960 -8.581 1.00 85.44 101 TYR A C 1
ATOM 788 O O . TYR A 1 101 ? 19.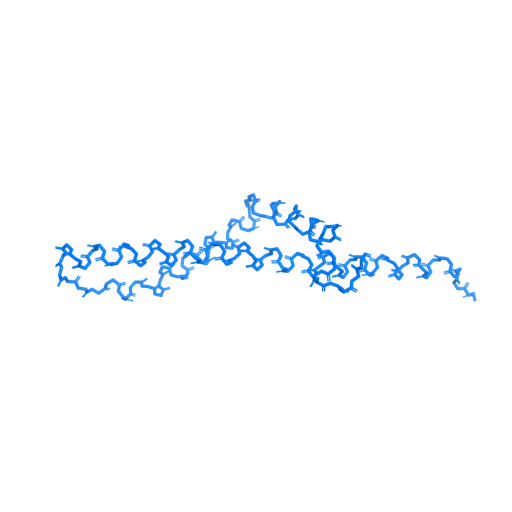132 -1.976 -8.246 1.00 85.44 101 TYR A O 1
ATOM 796 N N . LYS A 1 102 ? 17.485 -0.496 -7.883 1.00 86.38 102 LYS A N 1
ATOM 797 C CA . LYS A 1 102 ? 17.052 -1.038 -6.590 1.00 86.38 102 LYS A CA 1
ATOM 798 C C . LYS A 1 102 ? 16.293 -2.357 -6.721 1.00 86.38 102 LYS A C 1
ATOM 800 O O . LYS A 1 102 ? 16.354 -3.181 -5.815 1.00 86.38 102 LYS A O 1
ATOM 805 N N . TYR A 1 103 ? 15.569 -2.543 -7.824 1.00 82.44 103 TYR A N 1
ATOM 806 C CA . TYR A 1 103 ? 14.651 -3.675 -8.007 1.00 82.44 103 TYR A CA 1
ATOM 807 C C . TYR A 1 103 ? 15.080 -4.647 -9.103 1.00 82.44 103 TYR A C 1
ATOM 809 O O . TYR A 1 103 ? 14.687 -5.809 -9.071 1.00 82.44 103 TYR A O 1
ATOM 817 N N . PHE A 1 104 ? 15.895 -4.189 -10.053 1.00 80.56 104 PHE A N 1
ATOM 818 C CA . PHE A 1 104 ? 16.306 -4.979 -11.213 1.00 80.56 104 PHE A CA 1
ATOM 819 C C . PHE A 1 104 ? 17.822 -5.179 -11.293 1.00 80.56 104 PHE A C 1
ATOM 821 O O . PHE A 1 104 ? 18.281 -5.891 -12.182 1.00 80.56 104 PHE A O 1
ATOM 828 N N . GLY A 1 105 ? 18.604 -4.563 -10.394 1.00 74.56 105 GLY A N 1
ATOM 829 C CA . GLY A 1 105 ? 20.069 -4.665 -10.392 1.00 74.56 105 GLY A CA 1
ATOM 830 C C . GLY A 1 105 ? 20.724 -4.081 -11.649 1.00 74.56 105 GLY A C 1
ATOM 831 O O . GLY A 1 105 ? 21.831 -4.475 -12.007 1.00 74.56 105 GLY A O 1
ATOM 832 N N . LYS A 1 106 ? 20.022 -3.182 -12.350 1.00 63.28 106 LYS A N 1
ATOM 833 C CA . LYS A 1 106 ? 20.451 -2.565 -13.610 1.00 63.28 106 LYS A CA 1
ATOM 834 C C . LYS A 1 106 ? 20.504 -1.051 -13.453 1.00 63.28 106 LYS A C 1
ATOM 836 O O . LYS A 1 106 ? 19.513 -0.461 -13.018 1.00 63.28 106 LYS A O 1
ATOM 841 N N . TYR A 1 107 ? 21.655 -0.471 -13.784 1.00 59.44 107 TYR A N 1
ATOM 842 C CA . TYR A 1 107 ? 21.865 0.975 -13.876 1.00 59.44 107 TYR A CA 1
ATOM 843 C C . TYR A 1 107 ? 21.196 1.544 -15.130 1.00 59.44 107 TYR A C 1
ATOM 845 O O . TYR A 1 107 ? 21.142 0.818 -16.154 1.00 59.44 107 TYR A O 1
#

Secondary structure (DSSP, 8-state):
-PPPHHHHHHHHHHHHHHHHHHHHHHHHHHHHHHHHHHHHHHHHHHHHHHHHHHH----GGGTHHHHHHHHHHHHHHHHHHSTHHHHHHHHHHHHHHHSHHHHHS--

InterPro domains:
  IPR019319 Plasminogen receptor (KT) [PF10166] (18-100)
  IPR019319 Plasminogen receptor (KT) [PTHR13411] (18-100)

pLDDT: mean 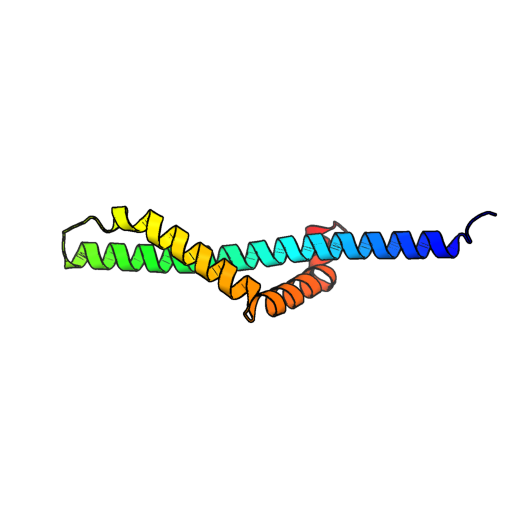82.11, std 8.38, range [53.88, 93.38]